Protein AF-A0A1L5KV01-F1 (afdb_monomer_lite)

Secondary structure (DSSP, 8-state):
--HHHHHH-GGGSTTTTTS-HHHHTT--HHHHHHHHHHHHHHHHHHHHHHHHHHHHHT-TTHHHHHHHHHHHHHHHHHHHHHGGGGT-

Radius of gyration: 16.76 Å; chains: 1; bounding box: 32×18×47 Å

Sequence (88 aa):
MPSLLVKRFPMLIAGYNTMPPAKKKNVDIGGLSSFMRRHLVIMGA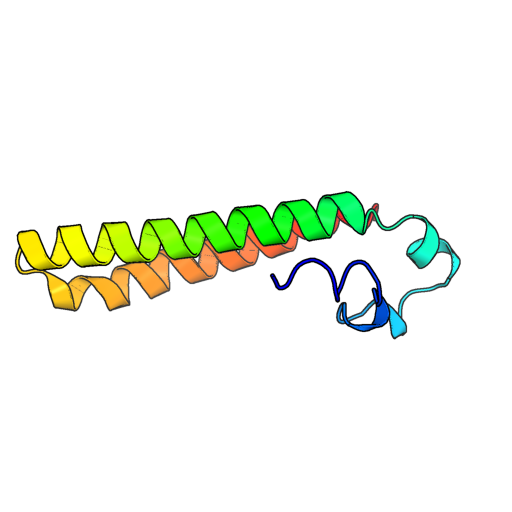LWILFTVVLELTGQTDTLAVIYVIYLLPYVVWMLVRAQRYDHN

Structure (mmCIF, N/CA/C/O backbone):
data_AF-A0A1L5KV01-F1
#
_entry.id   AF-A0A1L5KV01-F1
#
loop_
_atom_site.group_PDB
_atom_site.id
_atom_site.type_symbol
_atom_site.label_atom_id
_atom_site.label_alt_id
_atom_site.label_comp_id
_atom_site.label_asym_id
_atom_site.label_entity_id
_atom_site.label_seq_id
_atom_site.pdbx_PDB_ins_code
_atom_site.Cartn_x
_atom_site.Cartn_y
_atom_site.Cartn_z
_atom_site.occupancy
_atom_site.B_iso_or_equiv
_atom_site.auth_seq_id
_atom_site.auth_comp_id
_atom_site.auth_asym_id
_atom_site.auth_atom_id
_atom_site.pdbx_PDB_model_num
ATOM 1 N N . MET A 1 1 ? -13.492 -2.473 -13.327 1.00 40.78 1 MET A N 1
ATOM 2 C CA . MET A 1 1 ? -12.763 -2.906 -14.539 1.00 40.78 1 MET A CA 1
ATOM 3 C C . MET A 1 1 ? -11.665 -1.898 -14.952 1.00 40.78 1 MET A C 1
ATOM 5 O O . MET A 1 1 ? -11.775 -1.317 -16.021 1.00 40.78 1 MET A O 1
ATOM 9 N N . PRO A 1 2 ? -10.588 -1.668 -14.167 1.00 51.59 2 PRO A N 1
ATOM 10 C CA . PRO A 1 2 ? -9.559 -0.666 -14.517 1.00 51.59 2 PRO A CA 1
ATOM 11 C C . PRO A 1 2 ? -8.377 -1.226 -15.338 1.00 51.59 2 PRO A C 1
ATOM 13 O O . PRO A 1 2 ? -7.625 -0.480 -15.954 1.00 51.59 2 PRO A O 1
ATOM 16 N N . SER A 1 3 ? -8.203 -2.550 -15.387 1.00 50.72 3 SER A N 1
ATOM 17 C CA . SER A 1 3 ? -7.019 -3.206 -15.970 1.00 50.72 3 SER A CA 1
ATOM 18 C C . SER A 1 3 ? -6.993 -3.288 -17.504 1.00 50.72 3 SER A C 1
ATOM 20 O O . SER A 1 3 ? -6.011 -3.764 -18.066 1.00 50.72 3 SER A O 1
ATOM 22 N N . LEU A 1 4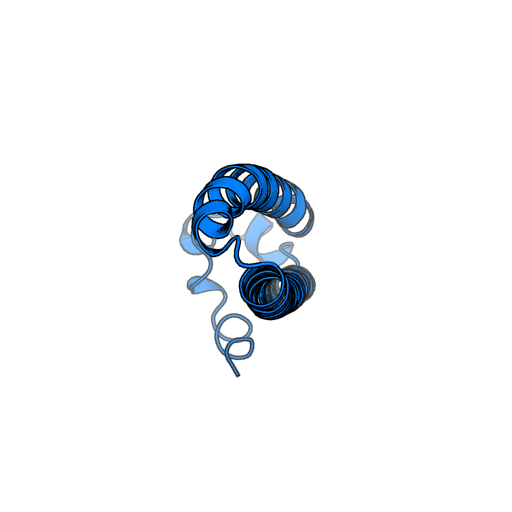 ? -8.057 -2.860 -18.190 1.00 57.84 4 LEU A N 1
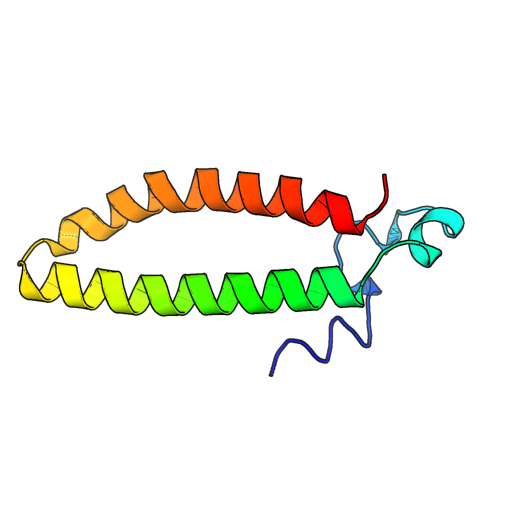ATOM 23 C CA . LEU A 1 4 ? -8.160 -2.900 -19.656 1.00 57.84 4 LEU A CA 1
ATOM 24 C C . LEU A 1 4 ? -7.531 -1.665 -20.323 1.00 57.84 4 LEU A C 1
ATOM 26 O O . LEU A 1 4 ? -6.948 -1.786 -21.396 1.00 57.84 4 LEU A O 1
ATOM 30 N N . LEU A 1 5 ? -7.590 -0.500 -19.668 1.00 59.47 5 LEU A N 1
ATOM 31 C CA . LEU A 1 5 ? -7.102 0.764 -20.229 1.00 59.47 5 LEU A CA 1
ATOM 32 C C . LEU A 1 5 ? -5.575 0.850 -20.256 1.00 59.47 5 LEU A C 1
ATOM 34 O O . LEU A 1 5 ? -5.020 1.187 -21.291 1.00 59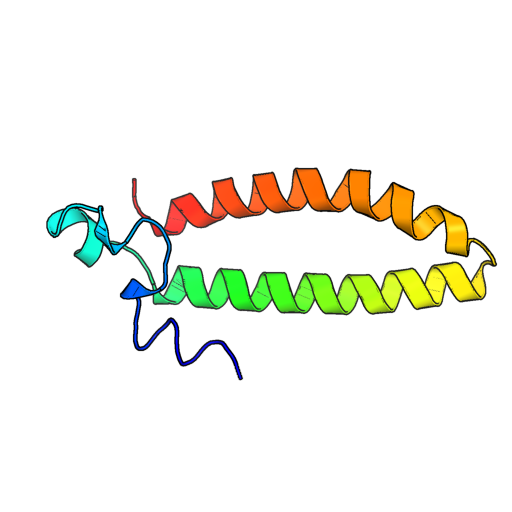.47 5 LEU A O 1
ATOM 38 N N . VAL A 1 6 ? -4.885 0.465 -19.179 1.00 55.19 6 VAL A N 1
ATOM 39 C CA . VAL A 1 6 ? -3.406 0.502 -19.126 1.00 55.19 6 VAL A CA 1
ATOM 40 C C . VAL A 1 6 ? -2.778 -0.558 -20.039 1.00 55.19 6 VAL A C 1
ATOM 42 O O . VAL A 1 6 ? -1.728 -0.324 -20.627 1.00 55.19 6 VAL A O 1
ATOM 45 N N . LYS A 1 7 ? -3.454 -1.702 -20.236 1.00 58.16 7 LYS A N 1
ATOM 46 C CA . LYS A 1 7 ? -3.044 -2.705 -21.234 1.00 58.16 7 LYS A CA 1
ATOM 47 C C . LYS A 1 7 ? -3.174 -2.194 -22.668 1.00 58.16 7 LYS A C 1
ATOM 49 O O . LYS A 1 7 ? -2.382 -2.582 -23.517 1.00 58.16 7 LYS A O 1
ATOM 54 N N . ARG A 1 8 ? -4.179 -1.356 -22.940 1.00 59.53 8 ARG A N 1
ATOM 55 C CA . ARG A 1 8 ? -4.432 -0.792 -24.273 1.00 59.53 8 ARG A CA 1
ATOM 56 C C . ARG A 1 8 ? -3.638 0.491 -24.534 1.00 59.53 8 ARG A C 1
ATOM 58 O O . ARG A 1 8 ? -3.300 0.760 -25.679 1.00 59.53 8 ARG A O 1
ATOM 65 N N . PHE A 1 9 ? -3.302 1.232 -23.479 1.00 61.59 9 PHE A N 1
ATOM 66 C CA . PHE A 1 9 ? -2.537 2.476 -23.515 1.00 61.59 9 PHE A CA 1
ATOM 67 C C . PHE A 1 9 ? -1.424 2.460 -22.453 1.00 61.59 9 PHE A C 1
ATOM 69 O O . PHE A 1 9 ? -1.556 3.099 -21.404 1.00 61.59 9 PHE A O 1
ATOM 76 N N . PRO A 1 10 ? -0.291 1.782 -22.722 1.00 57.22 10 PRO A N 1
ATOM 77 C CA . PRO A 1 10 ? 0.864 1.791 -21.819 1.00 57.22 10 PRO A CA 1
ATOM 78 C C . PRO A 1 10 ? 1.471 3.193 -21.651 1.00 57.22 10 PRO A C 1
ATOM 80 O O . PRO A 1 10 ? 2.207 3.437 -20.703 1.00 57.22 10 PRO A O 1
ATOM 83 N N . MET A 1 11 ? 1.089 4.141 -22.515 1.00 59.22 11 MET A N 1
ATOM 84 C CA . MET A 1 11 ? 1.397 5.571 -22.418 1.00 59.22 11 MET A CA 1
ATOM 85 C C . MET A 1 11 ? 0.971 6.219 -21.086 1.00 59.22 11 MET A C 1
ATOM 87 O O . MET A 1 11 ? 1.496 7.266 -20.721 1.00 59.22 11 MET A O 1
ATOM 91 N N . LEU A 1 12 ? 0.027 5.602 -20.365 1.00 64.69 12 LEU A N 1
ATOM 92 C CA . LEU A 1 12 ? -0.446 6.043 -19.048 1.00 64.69 12 LEU A CA 1
ATOM 93 C C . LEU A 1 12 ? 0.490 5.637 -17.896 1.00 64.69 12 LEU A C 1
ATOM 95 O O . LEU A 1 12 ? 0.309 6.097 -16.771 1.00 64.69 12 LEU A O 1
ATOM 99 N N . ILE A 1 13 ? 1.481 4.776 -18.152 1.00 68.94 13 ILE A N 1
ATOM 100 C CA . ILE A 1 13 ? 2.517 4.437 -17.176 1.00 68.94 13 ILE A CA 1
ATOM 101 C C . ILE A 1 13 ? 3.491 5.619 -17.123 1.00 68.94 13 ILE A C 1
ATOM 103 O O . ILE A 1 13 ? 4.174 5.925 -18.105 1.00 68.94 13 ILE A O 1
ATOM 107 N N . ALA A 1 14 ? 3.550 6.304 -15.978 1.00 66.38 14 ALA A N 1
ATOM 108 C CA . ALA A 1 14 ? 4.495 7.396 -15.766 1.00 66.38 14 ALA A CA 1
ATOM 109 C C . ALA A 1 14 ? 5.931 6.915 -16.052 1.00 66.38 14 ALA A C 1
ATOM 111 O O . ALA A 1 14 ? 6.348 5.868 -15.566 1.00 66.38 14 ALA A O 1
ATOM 112 N N . GLY A 1 15 ? 6.665 7.651 -16.891 1.00 67.38 15 GLY A N 1
ATOM 113 C CA . GLY A 1 15 ? 8.010 7.273 -17.348 1.00 67.38 15 GLY A CA 1
ATOM 114 C C . GLY A 1 15 ? 8.058 6.422 -18.625 1.00 67.38 15 GLY A C 1
ATOM 115 O O . GLY A 1 15 ? 9.075 6.430 -19.314 1.00 67.38 15 GLY A O 1
ATOM 116 N N . TYR A 1 16 ? 6.959 5.781 -19.046 1.00 66.38 16 TYR A N 1
ATOM 117 C CA . TYR A 1 16 ? 6.932 5.018 -20.305 1.00 66.38 16 TYR A CA 1
ATOM 118 C C . TYR A 1 16 ? 7.130 5.915 -21.532 1.00 66.38 16 TYR A C 1
ATOM 120 O O . TYR A 1 16 ? 7.703 5.493 -22.532 1.00 66.38 16 TYR A O 1
ATOM 128 N N . ASN A 1 17 ? 6.707 7.182 -21.470 1.00 68.75 17 ASN A N 1
ATOM 129 C CA . ASN A 1 17 ? 6.916 8.142 -22.557 1.00 68.75 17 ASN A CA 1
ATOM 130 C C . ASN A 1 17 ? 8.374 8.571 -22.718 1.00 68.75 17 ASN A C 1
ATOM 132 O O . ASN A 1 17 ? 8.832 8.674 -23.855 1.00 68.75 17 ASN A O 1
ATOM 136 N N . THR A 1 18 ? 9.092 8.749 -21.609 1.00 71.69 18 THR A N 1
ATOM 137 C CA . THR A 1 18 ? 10.494 9.193 -21.574 1.00 71.69 18 THR A CA 1
ATOM 138 C C . THR A 1 18 ? 11.495 8.043 -21.716 1.00 71.69 18 THR A C 1
ATOM 140 O O . THR A 1 18 ? 12.686 8.281 -21.896 1.00 71.69 18 THR A O 1
ATOM 143 N N . MET A 1 19 ? 11.029 6.793 -21.666 1.00 74.00 19 MET A N 1
ATOM 144 C CA . MET A 1 19 ? 11.862 5.601 -21.811 1.00 74.00 19 MET A CA 1
ATOM 145 C C . MET A 1 19 ? 12.346 5.411 -23.269 1.00 74.00 19 MET A C 1
ATOM 147 O O . MET A 1 19 ? 11.574 5.637 -24.203 1.00 74.00 19 MET A O 1
ATOM 151 N N . PRO A 1 20 ? 13.593 4.967 -23.520 1.00 75.50 20 PRO A N 1
ATOM 152 C CA . PRO A 1 20 ? 14.070 4.687 -24.875 1.00 75.50 20 PRO A CA 1
ATOM 153 C C . PRO A 1 20 ? 13.259 3.565 -25.552 1.00 75.50 20 PRO A C 1
ATOM 155 O O . PRO A 1 20 ? 12.886 2.598 -24.882 1.00 75.50 20 PRO A O 1
ATOM 158 N N . PRO A 1 21 ? 13.025 3.618 -26.876 1.00 70.06 21 PRO A N 1
ATOM 159 C CA . PRO A 1 21 ? 12.189 2.643 -27.589 1.00 70.06 21 PRO A CA 1
ATOM 160 C C . PRO A 1 21 ? 12.682 1.191 -27.461 1.00 70.06 21 PRO A C 1
ATOM 162 O O . PRO A 1 21 ? 11.866 0.272 -27.429 1.00 70.06 21 PRO A O 1
ATOM 165 N N . ALA A 1 22 ? 13.993 0.980 -27.306 1.00 68.88 22 ALA A N 1
ATOM 166 C CA . ALA A 1 22 ? 14.576 -0.338 -27.047 1.00 68.88 22 ALA A CA 1
ATOM 167 C C . ALA A 1 22 ? 14.144 -0.934 -25.692 1.00 68.88 22 ALA A C 1
ATOM 169 O O . ALA A 1 22 ? 13.881 -2.130 -25.610 1.00 68.88 22 ALA A O 1
ATOM 170 N N . LYS A 1 23 ? 14.008 -0.103 -24.646 1.00 66.19 23 LYS A N 1
ATOM 171 C CA . LYS A 1 23 ? 13.515 -0.529 -23.326 1.00 66.19 23 LYS A CA 1
ATOM 172 C C . LYS A 1 23 ? 12.000 -0.726 -23.324 1.00 66.19 23 LYS A C 1
ATOM 174 O O . LYS A 1 23 ? 11.531 -1.739 -22.821 1.00 66.19 23 LYS A O 1
ATOM 179 N N . LYS A 1 24 ? 11.238 0.151 -23.998 1.00 68.94 24 LYS A N 1
ATOM 180 C CA . LYS A 1 24 ? 9.764 0.049 -24.097 1.00 68.94 24 LYS A CA 1
ATOM 181 C C . LYS A 1 24 ? 9.269 -1.302 -24.620 1.00 68.94 24 LYS A C 1
ATOM 183 O O . LYS A 1 24 ? 8.194 -1.740 -24.218 1.00 68.94 24 LYS A O 1
ATOM 188 N N . LYS A 1 25 ? 10.027 -1.935 -25.525 1.00 67.25 25 LYS A N 1
ATOM 189 C CA . LYS A 1 25 ? 9.690 -3.234 -26.132 1.00 67.25 25 LYS A CA 1
ATOM 190 C C . LYS A 1 25 ? 9.893 -4.416 -25.174 1.00 67.25 25 LYS A C 1
ATOM 192 O O . LYS A 1 25 ? 9.263 -5.450 -25.364 1.00 67.25 25 LYS A O 1
ATOM 197 N N . ASN A 1 26 ? 10.738 -4.248 -24.158 1.00 70.06 26 ASN A N 1
ATOM 198 C CA . ASN A 1 26 ? 11.100 -5.300 -23.209 1.00 70.06 26 ASN A CA 1
ATOM 199 C C . ASN A 1 26 ? 10.328 -5.205 -21.884 1.00 70.06 26 ASN A C 1
ATOM 201 O O . ASN A 1 26 ? 10.421 -6.119 -21.069 1.00 70.06 26 ASN A O 1
ATOM 205 N N . VAL A 1 27 ? 9.559 -4.136 -21.653 1.00 71.31 27 VAL A N 1
ATOM 206 C CA . VAL A 1 27 ? 8.723 -4.013 -20.450 1.00 71.31 27 VAL A CA 1
ATOM 207 C C . VAL A 1 27 ? 7.603 -5.048 -20.491 1.00 71.31 27 VAL A C 1
ATOM 209 O O . VAL A 1 27 ? 6.783 -5.057 -21.414 1.00 71.31 27 VAL A O 1
ATOM 212 N N . ASP A 1 28 ? 7.508 -5.877 -19.452 1.00 78.50 28 ASP A N 1
ATOM 213 C CA . ASP A 1 28 ? 6.389 -6.803 -19.294 1.00 78.50 28 ASP A CA 1
ATOM 214 C C . ASP A 1 28 ? 5.159 -6.065 -18.740 1.00 78.50 28 ASP A C 1
ATOM 216 O O . ASP A 1 28 ? 4.820 -6.118 -17.555 1.00 78.50 28 ASP A O 1
ATOM 220 N N . ILE A 1 29 ? 4.461 -5.360 -19.633 1.00 76.19 29 ILE A N 1
ATOM 221 C CA . ILE A 1 29 ? 3.216 -4.636 -19.328 1.00 76.19 29 ILE A CA 1
ATOM 222 C C . ILE A 1 29 ? 2.135 -5.608 -18.814 1.00 76.19 29 ILE A C 1
ATOM 224 O O . ILE A 1 29 ? 1.301 -5.252 -17.971 1.00 76.19 29 ILE A O 1
ATOM 228 N N . GLY A 1 30 ? 2.134 -6.853 -19.300 1.00 76.06 30 GLY A N 1
ATOM 229 C CA . GLY A 1 30 ? 1.193 -7.892 -18.884 1.00 76.06 30 GLY A CA 1
ATOM 230 C C . GLY A 1 30 ? 1.404 -8.299 -17.427 1.00 76.06 30 GLY A C 1
ATOM 231 O O . GLY A 1 30 ? 0.458 -8.245 -16.631 1.00 76.06 30 GLY A O 1
ATOM 232 N N . GLY A 1 31 ? 2.641 -8.644 -17.075 1.00 80.44 31 GLY A N 1
ATOM 233 C CA . GLY A 1 31 ? 3.073 -8.978 -15.723 1.00 80.44 31 GLY A CA 1
ATOM 234 C C . GLY A 1 31 ? 2.892 -7.814 -14.757 1.00 80.44 31 GLY A C 1
ATOM 235 O O . GLY A 1 31 ? 2.256 -7.991 -13.716 1.00 80.44 31 GLY A O 1
ATOM 236 N N . LEU A 1 32 ? 3.323 -6.608 -15.138 1.00 81.56 32 LEU A N 1
ATOM 237 C CA . LEU A 1 32 ? 3.191 -5.404 -14.316 1.00 81.56 32 LEU A CA 1
ATOM 238 C C . LEU A 1 32 ? 1.721 -5.062 -14.031 1.00 81.56 32 LEU A C 1
ATOM 240 O O . LEU A 1 32 ? 1.345 -4.828 -12.882 1.00 81.56 32 LEU A O 1
ATOM 244 N N . SER A 1 33 ? 0.857 -5.082 -15.052 1.00 76.62 33 SER A N 1
ATOM 245 C CA . SER A 1 33 ? -0.572 -4.782 -14.873 1.00 76.62 33 SER A CA 1
ATOM 246 C C . SER A 1 33 ? -1.294 -5.831 -14.020 1.00 76.62 33 SER A C 1
ATOM 248 O O . SER A 1 33 ? -2.150 -5.481 -13.203 1.00 76.62 33 SER A O 1
ATOM 250 N N . SER A 1 34 ? -0.943 -7.113 -14.168 1.00 83.19 34 SER A N 1
ATOM 251 C CA . SER A 1 34 ? -1.477 -8.196 -13.335 1.00 83.19 34 SER A CA 1
ATOM 252 C C . SER A 1 34 ? -1.004 -8.072 -11.883 1.00 83.19 34 SER A C 1
ATOM 254 O O . SER A 1 34 ? -1.813 -8.166 -10.956 1.00 83.19 34 SER A O 1
ATOM 256 N N . PHE A 1 35 ? 0.285 -7.779 -11.687 1.00 84.88 35 PHE A N 1
ATOM 257 C CA . PHE A 1 35 ? 0.895 -7.528 -10.385 1.00 84.88 35 PHE A CA 1
ATOM 258 C C . PHE A 1 35 ? 0.197 -6.370 -9.665 1.00 84.88 35 PHE A C 1
ATOM 260 O O . PHE A 1 35 ? -0.318 -6.569 -8.562 1.00 84.88 35 PHE A O 1
ATOM 267 N N . MET A 1 36 ? 0.080 -5.207 -10.316 1.00 85.38 36 MET A N 1
ATOM 268 C CA . MET A 1 36 ? -0.608 -4.042 -9.755 1.00 85.38 36 MET A CA 1
ATOM 269 C C . MET A 1 36 ? -2.067 -4.347 -9.416 1.00 85.38 36 MET A C 1
ATOM 271 O O . MET A 1 36 ? -2.516 -4.055 -8.310 1.00 85.38 36 MET A O 1
ATOM 275 N N . ARG A 1 37 ? -2.807 -4.998 -10.325 1.00 85.44 37 ARG A N 1
ATOM 276 C CA . ARG A 1 37 ? -4.208 -5.369 -10.076 1.00 85.44 37 ARG A CA 1
ATOM 277 C C . ARG A 1 37 ? -4.343 -6.254 -8.839 1.00 85.44 37 ARG A C 1
ATOM 279 O O . ARG A 1 37 ? -5.224 -6.014 -8.019 1.00 85.44 37 ARG A O 1
ATOM 286 N N . ARG A 1 38 ? -3.499 -7.279 -8.707 1.00 87.50 38 ARG A N 1
ATOM 287 C CA . ARG A 1 38 ? -3.569 -8.225 -7.587 1.00 87.50 38 ARG A CA 1
ATOM 288 C C . ARG A 1 38 ? -3.271 -7.532 -6.257 1.00 87.50 38 ARG A C 1
ATOM 290 O O . ARG A 1 38 ? -3.996 -7.757 -5.295 1.00 87.50 38 ARG A O 1
ATOM 297 N N . HIS A 1 39 ? -2.277 -6.645 -6.224 1.00 86.19 39 HIS A N 1
ATOM 298 C CA . HIS A 1 39 ? -1.912 -5.915 -5.008 1.00 86.19 39 HIS A CA 1
ATOM 299 C C . HIS A 1 39 ? -2.954 -4.857 -4.625 1.00 86.19 39 HIS A C 1
ATOM 301 O O . HIS A 1 39 ? -3.224 -4.695 -3.440 1.00 86.19 39 HIS A O 1
ATOM 307 N N . LEU A 1 40 ? -3.609 -4.207 -5.595 1.00 86.81 40 LEU A N 1
ATOM 308 C CA . LEU A 1 40 ? -4.739 -3.308 -5.327 1.00 86.81 40 LEU A CA 1
ATOM 309 C C . LEU A 1 40 ? -5.935 -4.050 -4.714 1.00 86.81 40 LEU A C 1
ATOM 311 O O . LEU A 1 40 ? -6.543 -3.555 -3.769 1.00 86.81 40 LEU A O 1
ATOM 315 N N . VAL A 1 41 ? -6.251 -5.250 -5.213 1.00 91.19 41 VAL A N 1
ATOM 316 C CA . VAL A 1 41 ? -7.320 -6.086 -4.637 1.00 91.19 41 VAL A CA 1
ATOM 317 C C . VAL A 1 41 ? -6.972 -6.514 -3.210 1.00 91.19 41 VAL A C 1
ATOM 319 O O . VAL A 1 41 ? -7.823 -6.419 -2.332 1.00 91.19 41 VAL A O 1
ATOM 322 N N . ILE A 1 42 ? -5.725 -6.932 -2.961 1.00 89.62 42 ILE A N 1
ATOM 323 C CA . ILE A 1 42 ? -5.254 -7.299 -1.615 1.00 89.62 42 ILE A CA 1
ATOM 324 C C . ILE A 1 42 ? -5.353 -6.105 -0.659 1.00 89.62 42 ILE A C 1
ATOM 326 O O . ILE A 1 42 ? -5.858 -6.266 0.446 1.00 89.62 42 ILE A O 1
ATOM 330 N N . MET A 1 43 ? -4.943 -4.907 -1.089 1.00 87.94 43 MET A N 1
ATOM 331 C CA . MET A 1 43 ? -5.044 -3.690 -0.275 1.00 87.94 43 MET A CA 1
ATOM 332 C C . MET A 1 43 ? -6.490 -3.363 0.101 1.00 87.94 43 MET A C 1
ATOM 334 O O . MET A 1 43 ? -6.769 -3.098 1.266 1.00 87.94 43 MET A O 1
ATOM 338 N N . GLY A 1 44 ? -7.417 -3.426 -0.860 1.00 88.19 44 GLY A N 1
ATOM 339 C CA . GLY A 1 44 ? -8.837 -3.199 -0.584 1.00 88.19 44 GLY A CA 1
ATOM 340 C C . GLY A 1 44 ? -9.433 -4.248 0.360 1.00 88.19 44 GLY A C 1
ATOM 341 O O . GLY A 1 44 ? -10.183 -3.902 1.267 1.00 88.19 44 GLY A O 1
ATOM 342 N N . ALA A 1 45 ? -9.067 -5.521 0.192 1.00 92.06 45 ALA A N 1
ATOM 343 C CA . ALA A 1 45 ? -9.530 -6.594 1.071 1.00 92.06 45 ALA A CA 1
ATOM 344 C C . ALA A 1 45 ? -8.986 -6.451 2.502 1.00 92.06 45 ALA A C 1
ATOM 346 O O . ALA A 1 45 ? -9.738 -6.602 3.463 1.00 92.06 45 ALA A O 1
ATOM 347 N N . LEU A 1 46 ? -7.697 -6.122 2.647 1.00 88.50 46 LEU A N 1
ATOM 348 C CA . LEU A 1 46 ? -7.079 -5.859 3.946 1.00 88.50 46 LEU A CA 1
ATOM 349 C C . LEU A 1 46 ? -7.706 -4.648 4.632 1.00 88.50 46 LEU A C 1
ATOM 351 O O . LEU A 1 46 ? -7.919 -4.701 5.837 1.00 88.50 46 LEU A O 1
ATOM 355 N N . TRP A 1 47 ? -8.049 -3.598 3.878 1.00 86.75 47 TRP A N 1
ATOM 356 C CA . TRP A 1 47 ? -8.748 -2.439 4.430 1.00 86.75 47 TRP A CA 1
ATOM 357 C C . TRP A 1 47 ? -10.048 -2.865 5.109 1.00 86.75 47 TRP A C 1
ATOM 359 O O . TRP A 1 47 ? -10.209 -2.630 6.304 1.00 86.75 47 TRP A O 1
ATOM 369 N N . ILE A 1 48 ? -10.929 -3.547 4.374 1.00 90.94 48 ILE A N 1
ATOM 370 C CA . ILE A 1 48 ? -12.228 -3.991 4.894 1.00 90.94 48 ILE A CA 1
ATOM 371 C C . ILE A 1 48 ? -12.043 -4.902 6.115 1.00 90.94 48 ILE A C 1
ATOM 373 O O . ILE A 1 48 ? -12.758 -4.775 7.106 1.00 90.94 48 ILE A O 1
ATOM 377 N N . LEU A 1 49 ? -11.062 -5.807 6.068 1.00 90.25 49 LEU A N 1
ATOM 378 C CA . LEU A 1 49 ? -10.769 -6.699 7.186 1.00 90.25 49 LEU A CA 1
ATOM 379 C C . LEU A 1 49 ? -10.335 -5.921 8.439 1.00 90.25 49 LEU A C 1
ATOM 381 O O . LEU A 1 49 ? -10.878 -6.154 9.516 1.00 90.25 49 LEU A O 1
ATOM 385 N N . PHE A 1 50 ? -9.384 -4.991 8.309 1.00 86.31 50 PHE A N 1
ATOM 386 C CA . PHE A 1 50 ? -8.883 -4.209 9.441 1.00 86.31 50 PHE A CA 1
ATOM 387 C C . PHE A 1 50 ? -9.951 -3.295 10.036 1.00 86.31 50 PHE A C 1
ATOM 389 O O . PHE A 1 50 ? -10.016 -3.180 11.257 1.00 86.31 50 PHE A O 1
ATOM 396 N N . THR A 1 51 ? -10.805 -2.684 9.211 1.00 86.88 51 THR A N 1
ATOM 397 C CA . THR A 1 51 ? -11.907 -1.853 9.715 1.00 86.88 51 THR A CA 1
ATOM 398 C C . THR A 1 51 ? -12.888 -2.681 10.528 1.00 86.88 51 THR A C 1
ATOM 400 O O . THR A 1 51 ? -13.182 -2.308 11.656 1.00 86.88 51 THR A O 1
ATOM 403 N N . VAL A 1 52 ? -13.303 -3.848 10.025 1.00 91.44 52 VAL A N 1
ATOM 404 C CA . VAL A 1 52 ? -14.232 -4.730 10.751 1.00 91.44 52 VAL A CA 1
ATOM 405 C C . VAL A 1 52 ? -13.619 -5.213 12.069 1.00 91.44 52 VAL A C 1
ATOM 407 O O . VAL A 1 52 ? -14.272 -5.169 13.106 1.00 91.44 52 VAL A O 1
ATOM 410 N N . VAL A 1 53 ? -12.352 -5.639 12.068 1.00 90.25 53 VAL A N 1
ATOM 411 C CA . VAL A 1 53 ? -11.671 -6.103 13.291 1.00 90.25 53 VAL A CA 1
ATOM 412 C C . VAL A 1 53 ? -11.539 -4.982 14.329 1.00 90.25 53 VAL A C 1
ATOM 414 O O . VAL A 1 53 ? -11.734 -5.219 15.522 1.00 90.25 53 VAL A O 1
ATOM 417 N N . LEU A 1 54 ? -11.219 -3.760 13.903 1.00 88.50 54 LEU A N 1
ATOM 418 C CA . LEU A 1 54 ? -11.038 -2.634 14.823 1.00 88.50 54 LEU A CA 1
ATOM 419 C C . LEU A 1 54 ? -12.367 -2.078 15.334 1.00 88.50 54 LEU A C 1
ATOM 421 O O . LEU A 1 54 ? -12.437 -1.686 16.495 1.00 88.50 54 LEU A O 1
ATOM 425 N N . GLU A 1 55 ? -13.429 -2.127 14.530 1.00 89.62 55 GLU A N 1
ATOM 426 C CA . GLU A 1 55 ? -14.792 -1.844 14.990 1.00 89.62 55 GLU A CA 1
ATOM 427 C C . GLU A 1 55 ? -15.244 -2.861 16.045 1.00 89.62 55 GLU A C 1
ATOM 429 O O . GLU A 1 55 ? -15.726 -2.467 17.105 1.00 89.62 55 GLU A O 1
ATOM 434 N N . LEU A 1 56 ? -15.009 -4.159 15.818 1.00 91.94 56 LEU A N 1
ATOM 435 C CA . LEU A 1 56 ? -15.365 -5.215 16.777 1.00 91.94 56 LEU A CA 1
ATOM 436 C C . LEU A 1 56 ? -14.579 -5.134 18.092 1.00 91.94 56 LEU A C 1
ATOM 438 O O . LEU A 1 56 ? -15.071 -5.568 19.130 1.00 91.94 56 LEU A O 1
ATOM 442 N N . THR A 1 57 ? -13.359 -4.597 18.057 1.00 90.06 57 THR A N 1
ATOM 443 C CA . THR A 1 57 ? -12.504 -4.439 19.244 1.00 90.06 57 THR A CA 1
ATOM 444 C C . THR A 1 57 ? -12.585 -3.047 19.875 1.00 90.06 57 THR A C 1
ATOM 446 O O . THR A 1 57 ? -11.951 -2.821 20.905 1.00 90.06 57 THR A O 1
ATOM 449 N N . GLY A 1 58 ? -13.359 -2.122 19.292 1.00 88.06 58 GLY A N 1
ATOM 450 C CA . GLY A 1 58 ? -13.512 -0.745 19.773 1.00 88.06 58 GLY A CA 1
ATOM 451 C C . GLY A 1 58 ? -12.251 0.119 19.637 1.00 88.06 58 GLY A C 1
ATOM 452 O O . GLY A 1 58 ? -12.102 1.098 20.359 1.00 88.06 58 GLY A O 1
ATOM 453 N N . GLN A 1 59 ? -11.326 -0.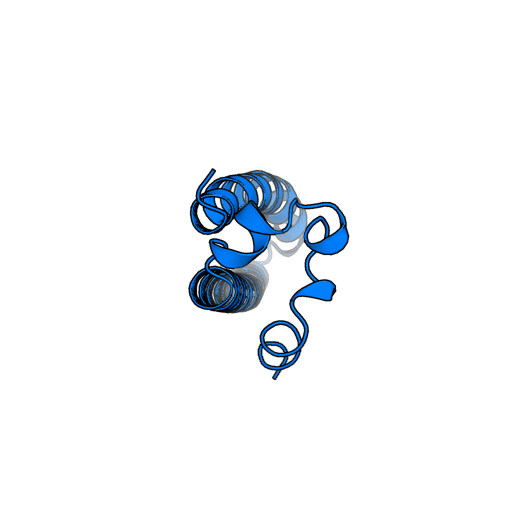243 18.745 1.00 86.31 59 GLN A N 1
ATOM 454 C CA . GLN A 1 59 ? -10.003 0.381 18.590 1.00 86.31 59 GLN A CA 1
ATOM 455 C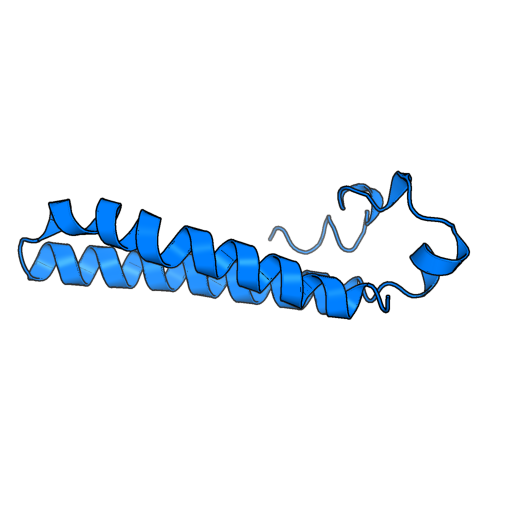 C . GLN A 1 59 ? -9.875 1.176 17.281 1.00 86.31 59 GLN A C 1
ATOM 457 O O . GLN A 1 59 ? -8.817 1.184 16.646 1.00 86.31 59 GLN A O 1
ATOM 462 N N . THR A 1 60 ? -10.945 1.844 16.850 1.00 78.62 60 THR A N 1
ATOM 463 C CA . THR A 1 60 ? -11.017 2.546 15.556 1.00 78.62 60 THR A CA 1
ATOM 464 C C . THR A 1 60 ? -9.926 3.604 15.366 1.00 78.62 60 THR A C 1
ATOM 466 O O . THR A 1 60 ? -9.451 3.786 14.245 1.00 78.62 60 THR A O 1
ATOM 469 N N . ASP A 1 61 ? -9.447 4.227 16.447 1.00 81.81 61 ASP A N 1
ATOM 470 C CA . ASP A 1 61 ? -8.362 5.223 16.412 1.00 81.81 61 ASP A CA 1
ATOM 471 C C . ASP A 1 61 ? -7.004 4.635 15.977 1.00 81.81 61 ASP A C 1
ATOM 473 O O . ASP A 1 61 ? -6.128 5.341 15.472 1.00 81.81 61 ASP A O 1
ATOM 477 N N . THR A 1 62 ? -6.835 3.316 16.092 1.00 83.19 62 THR A N 1
ATOM 478 C CA . THR A 1 62 ? -5.592 2.610 15.740 1.00 83.19 62 THR A CA 1
ATOM 479 C C . THR A 1 62 ? -5.414 2.449 14.226 1.00 83.19 62 THR A C 1
ATOM 481 O O . THR A 1 62 ? -4.293 2.240 13.752 1.00 83.19 62 THR A O 1
ATOM 484 N N . LEU A 1 63 ? -6.493 2.594 13.439 1.00 80.25 63 LEU A N 1
ATOM 485 C CA . LEU A 1 63 ? -6.464 2.448 11.978 1.00 80.25 63 LEU A CA 1
ATOM 486 C C . LEU A 1 63 ? -5.420 3.365 11.335 1.00 80.25 63 LEU A C 1
ATOM 488 O O . LEU A 1 63 ? -4.622 2.910 10.518 1.00 80.25 63 LEU A O 1
ATOM 492 N N . ALA A 1 64 ? -5.395 4.644 11.718 1.00 81.12 64 ALA A N 1
ATOM 493 C CA . ALA A 1 64 ? -4.503 5.633 11.115 1.00 81.12 64 ALA A CA 1
ATOM 494 C C . ALA A 1 64 ? -3.020 5.290 11.336 1.00 81.12 64 ALA A C 1
ATOM 496 O O . ALA A 1 64 ? -2.210 5.385 10.413 1.00 81.12 64 ALA A O 1
ATOM 497 N N . VAL A 1 65 ? -2.673 4.826 12.540 1.00 84.75 65 VAL A N 1
ATOM 498 C CA . VAL A 1 65 ? -1.303 4.435 12.900 1.00 84.75 65 VAL A CA 1
ATOM 499 C C . VAL A 1 65 ? -0.873 3.189 12.127 1.00 84.75 65 VAL A C 1
ATOM 501 O O . VAL A 1 65 ? 0.216 3.165 11.549 1.00 84.75 65 VAL A O 1
ATOM 504 N N . ILE A 1 66 ? -1.752 2.184 12.046 1.00 82.88 66 ILE A N 1
ATOM 505 C CA . ILE A 1 66 ? -1.524 0.978 11.240 1.00 82.88 66 ILE A CA 1
ATOM 506 C C . ILE A 1 66 ? -1.291 1.370 9.778 1.00 82.88 66 ILE A C 1
ATOM 508 O O . ILE A 1 66 ? -0.346 0.888 9.156 1.00 82.88 66 ILE A O 1
ATOM 512 N N . TYR A 1 67 ? -2.080 2.295 9.233 1.00 80.31 67 TYR A N 1
ATOM 513 C CA . TYR A 1 67 ? -1.910 2.740 7.855 1.00 80.31 67 TYR A CA 1
ATOM 514 C C . TYR A 1 67 ? -0.560 3.396 7.597 1.00 80.31 67 TYR A C 1
ATOM 516 O O . TYR A 1 67 ? 0.105 3.024 6.636 1.00 80.31 67 TYR A O 1
ATOM 524 N N . VAL A 1 68 ? -0.115 4.327 8.436 1.00 83.56 68 VAL A N 1
ATOM 525 C CA . VAL A 1 68 ? 1.176 4.998 8.215 1.00 83.56 68 VAL A CA 1
ATOM 526 C C . VAL A 1 68 ? 2.332 3.995 8.268 1.00 83.56 68 VAL A C 1
ATOM 528 O O . VAL A 1 68 ? 3.205 4.013 7.398 1.00 83.56 68 VAL A O 1
ATOM 531 N N . ILE A 1 69 ? 2.306 3.083 9.244 1.00 87.81 69 ILE A N 1
ATOM 532 C CA . ILE A 1 69 ? 3.377 2.102 9.456 1.00 87.81 69 ILE A CA 1
ATOM 533 C C . ILE A 1 69 ? 3.394 1.031 8.365 1.00 87.81 69 ILE A C 1
ATOM 535 O O . ILE A 1 69 ? 4.472 0.630 7.945 1.00 87.81 69 ILE A O 1
ATOM 539 N N . TYR A 1 70 ? 2.240 0.559 7.892 1.00 84.19 70 TYR A N 1
ATOM 540 C CA . TYR A 1 70 ? 2.190 -0.535 6.919 1.00 84.19 70 TYR A CA 1
ATOM 541 C C . TYR A 1 70 ? 2.146 -0.053 5.470 1.00 84.19 70 TYR A C 1
ATOM 543 O O . TYR A 1 70 ? 2.799 -0.646 4.612 1.00 84.19 70 TYR A O 1
ATOM 551 N N . LEU A 1 71 ? 1.414 1.022 5.172 1.00 83.44 71 LEU A N 1
ATOM 552 C CA . LEU A 1 71 ? 1.193 1.468 3.797 1.00 83.44 71 LEU A CA 1
ATOM 553 C C . LEU A 1 71 ? 2.463 2.062 3.189 1.00 83.44 71 LEU A C 1
ATOM 555 O O . LEU A 1 71 ? 2.779 1.733 2.047 1.00 83.44 71 LEU A O 1
ATOM 559 N N . LEU A 1 72 ? 3.227 2.871 3.933 1.00 84.56 72 LEU A N 1
ATOM 560 C CA . LEU A 1 72 ? 4.448 3.482 3.396 1.00 84.56 72 LEU A CA 1
ATOM 561 C C . LEU A 1 72 ? 5.518 2.435 3.030 1.00 84.56 72 LEU A C 1
ATOM 563 O O . LEU A 1 72 ? 5.941 2.422 1.869 1.00 84.56 72 LEU A O 1
ATOM 567 N N . PRO A 1 73 ? 5.920 1.502 3.919 1.00 90.56 73 PRO A N 1
ATOM 568 C CA . PRO A 1 73 ? 6.884 0.463 3.556 1.00 90.56 73 PRO A CA 1
ATOM 569 C C . PRO A 1 73 ? 6.359 -0.471 2.467 1.00 90.56 73 PRO A C 1
ATOM 571 O O . PRO A 1 73 ? 7.116 -0.876 1.584 1.00 90.56 73 PRO A O 1
ATOM 574 N N . TYR A 1 74 ? 5.062 -0.789 2.488 1.00 87.75 74 TYR A N 1
ATOM 575 C CA . TYR A 1 74 ? 4.458 -1.656 1.482 1.00 87.75 74 TYR A CA 1
ATOM 576 C C . TYR A 1 74 ? 4.455 -1.022 0.089 1.00 87.75 74 TYR A C 1
ATOM 578 O O . TYR A 1 74 ? 4.779 -1.699 -0.886 1.00 87.75 74 TYR A O 1
ATOM 586 N N . VAL A 1 75 ? 4.151 0.276 -0.024 1.00 86.38 75 VAL A N 1
ATOM 587 C CA . VAL A 1 75 ? 4.220 1.006 -1.299 1.00 86.38 75 VAL A CA 1
ATOM 588 C C . VAL A 1 75 ? 5.656 1.047 -1.815 1.00 86.38 75 VAL A C 1
ATOM 590 O O . VAL A 1 75 ? 5.879 0.735 -2.982 1.00 86.38 75 VAL A O 1
ATOM 593 N N . VAL A 1 76 ? 6.641 1.344 -0.960 1.00 88.94 76 VAL A N 1
ATOM 594 C CA . VAL A 1 76 ? 8.062 1.326 -1.353 1.00 88.94 76 VAL A CA 1
ATOM 595 C C . VAL A 1 76 ? 8.473 -0.062 -1.847 1.00 88.94 76 VAL A C 1
ATOM 597 O O . VAL A 1 76 ? 9.047 -0.195 -2.928 1.00 88.94 76 VAL A O 1
ATOM 600 N N . TRP A 1 77 ? 8.119 -1.113 -1.108 1.00 91.44 77 TRP A N 1
ATOM 601 C CA . TRP A 1 77 ? 8.375 -2.491 -1.519 1.00 91.44 77 TRP A CA 1
ATOM 602 C C . TRP A 1 77 ? 7.698 -2.833 -2.854 1.00 91.44 77 TRP A C 1
ATOM 604 O O . TRP A 1 77 ? 8.313 -3.465 -3.717 1.00 91.44 77 TRP A O 1
ATOM 614 N N . MET A 1 78 ? 6.454 -2.387 -3.055 1.00 87.81 78 MET A N 1
ATOM 615 C CA . MET A 1 78 ? 5.707 -2.605 -4.293 1.00 87.81 78 MET A CA 1
ATOM 616 C C . MET A 1 78 ? 6.388 -1.913 -5.475 1.00 87.81 78 MET A C 1
ATOM 618 O O . MET A 1 78 ? 6.495 -2.525 -6.535 1.00 87.81 78 MET A O 1
ATOM 622 N N . LEU A 1 79 ? 6.893 -0.688 -5.292 1.00 84.94 79 LEU A N 1
ATOM 623 C CA . LEU A 1 79 ? 7.635 0.051 -6.317 1.00 84.94 79 LEU A CA 1
ATOM 624 C C . LEU A 1 79 ? 8.938 -0.664 -6.694 1.00 84.94 79 LEU A C 1
ATOM 626 O O . LEU A 1 79 ? 9.182 -0.900 -7.875 1.00 84.94 79 LEU A O 1
ATOM 630 N N . VAL A 1 80 ? 9.729 -1.096 -5.706 1.00 86.56 80 VAL A N 1
ATOM 631 C CA . VAL A 1 80 ? 10.969 -1.862 -5.943 1.00 86.56 80 VAL A CA 1
ATOM 632 C C . VAL A 1 80 ? 10.677 -3.177 -6.671 1.00 86.56 80 VAL A C 1
ATOM 634 O O . VAL A 1 80 ? 11.430 -3.610 -7.540 1.00 86.56 80 VAL A O 1
ATOM 637 N N . ARG A 1 81 ? 9.565 -3.843 -6.348 1.00 85.44 81 ARG A N 1
ATOM 638 C CA . ARG A 1 81 ? 9.201 -5.110 -6.991 1.00 85.44 81 ARG A CA 1
ATOM 639 C C . ARG A 1 81 ? 8.599 -4.918 -8.379 1.00 85.44 81 ARG A C 1
ATOM 641 O O . ARG A 1 81 ? 8.834 -5.759 -9.243 1.00 85.44 81 ARG A O 1
ATOM 648 N N . ALA A 1 82 ? 7.895 -3.811 -8.605 1.00 82.00 82 ALA A N 1
ATOM 649 C CA . ALA A 1 82 ? 7.388 -3.411 -9.912 1.00 82.00 82 ALA A CA 1
ATOM 650 C C . ALA A 1 82 ? 8.527 -3.179 -10.920 1.00 82.00 82 ALA A C 1
ATOM 652 O O . ALA A 1 82 ? 8.387 -3.562 -12.079 1.00 82.00 82 ALA A O 1
ATOM 653 N N . GLN A 1 83 ? 9.680 -2.663 -10.473 1.00 78.12 83 GLN A N 1
ATOM 654 C CA . GLN A 1 83 ? 10.867 -2.478 -11.323 1.00 78.12 83 GLN A CA 1
ATOM 655 C C . GLN A 1 83 ? 11.393 -3.785 -11.940 1.00 78.12 83 GLN A C 1
ATOM 657 O O . GLN A 1 83 ? 11.998 -3.752 -13.005 1.00 78.12 83 GLN A O 1
ATOM 662 N N . ARG A 1 84 ? 11.120 -4.959 -11.349 1.00 79.31 84 ARG A N 1
ATOM 663 C CA . ARG A 1 84 ? 11.517 -6.249 -11.953 1.00 79.31 84 ARG A CA 1
ATOM 664 C C . ARG A 1 84 ? 10.814 -6.532 -13.279 1.00 79.31 84 ARG A C 1
ATOM 666 O O . ARG A 1 84 ? 11.349 -7.269 -14.095 1.00 79.31 84 ARG A O 1
ATOM 673 N N . TYR A 1 85 ? 9.631 -5.957 -13.490 1.00 74.19 85 TYR A N 1
ATOM 674 C CA . TYR A 1 85 ? 8.889 -6.080 -14.747 1.00 74.19 85 TYR A CA 1
ATOM 675 C C . TYR A 1 85 ? 9.382 -5.095 -15.823 1.00 74.19 85 TYR A C 1
ATOM 677 O O . TYR A 1 85 ? 8.975 -5.198 -16.979 1.00 74.19 85 TYR A O 1
ATOM 685 N N . ASP A 1 86 ? 10.265 -4.162 -15.450 1.00 68.44 86 ASP A N 1
ATOM 686 C CA . ASP A 1 86 ? 10.930 -3.208 -16.346 1.00 68.44 86 ASP A CA 1
ATOM 687 C C . ASP A 1 86 ? 12.236 -3.778 -16.951 1.00 68.44 86 ASP A C 1
ATOM 689 O O . ASP A 1 86 ? 12.885 -3.122 -17.757 1.00 68.44 86 ASP A O 1
ATOM 693 N N . HIS A 1 87 ? 12.623 -5.014 -16.587 1.00 64.56 87 HIS A N 1
ATOM 694 C CA . HIS A 1 87 ? 13.840 -5.702 -17.059 1.00 64.56 87 HIS A CA 1
ATOM 695 C C . HIS A 1 87 ? 15.092 -4.799 -17.101 1.00 64.56 87 HIS A C 1
ATOM 697 O O . HIS A 1 87 ? 15.848 -4.819 -18.077 1.00 64.56 87 HIS A O 1
ATOM 703 N N . ASN A 1 88 ? 15.290 -3.978 -16.063 1.00 53.66 88 ASN A N 1
ATOM 704 C CA . ASN A 1 88 ? 16.497 -3.164 -15.908 1.00 53.66 88 ASN A CA 1
ATOM 705 C C . ASN A 1 88 ? 17.681 -3.970 -15.373 1.00 53.66 88 ASN A C 1
ATOM 707 O O . ASN A 1 88 ? 17.446 -4.885 -14.550 1.00 53.66 88 ASN A O 1
#

pLDDT: mean 77.82, std 11.83, range [40.78, 92.06]

Foldseek 3Di:
DPLPVCVVCVVPPVCLVVDDPVLNVQQQSVVLSVLVVVVVVVVVVVLVVVCVVCVVVVNNVCSVVCCVVPVVVVVVVSVVVSVVSSVD